Protein AF-A0A5C1W7T7-F1 (afdb_monomer)

Foldseek 3Di:
DDPVVVVQVVQVVVVVVVDAPVRCCVVPVVPDPFFDDDWDWDDDPNFIKTWTAGPPRKIWIQRNVVRGIDID

Mean predicted aligned error: 3.32 Å

Secondary structure (DSSP, 8-state):
--HHHHHHHHHHHHHHTT--HHHHHHHTGGG-TTB-S--EEEEETTEEEEEEEBGGG-EEEEETTTTEEEE-

pLDDT: mean 92.46, std 7.58, range [52.16, 97.88]

Structure (mmCIF, N/CA/C/O backbone):
data_AF-A0A5C1W7T7-F1
#
_entry.id   AF-A0A5C1W7T7-F1
#
loop_
_atom_site.group_PDB
_atom_site.id
_atom_site.type_symbol
_atom_site.label_atom_id
_atom_site.label_alt_id
_atom_site.label_comp_id
_atom_site.label_asym_id
_atom_site.label_entity_id
_atom_site.label_seq_id
_atom_site.pdbx_PDB_ins_code
_atom_site.Cartn_x
_atom_site.Cartn_y
_atom_site.Cartn_z
_atom_site.occupancy
_atom_site.B_iso_or_equiv
_atom_site.auth_seq_id
_atom_site.auth_comp_id
_atom_site.auth_asym_id
_atom_site.auth_atom_id
_atom_site.pdbx_PDB_model_num
ATOM 1 N N . MET A 1 1 ? -8.545 1.041 -19.754 1.00 52.16 1 MET A N 1
ATOM 2 C CA . MET A 1 1 ? -8.351 0.731 -18.325 1.00 52.16 1 MET A CA 1
ATOM 3 C C . MET A 1 1 ? -7.292 -0.357 -18.232 1.00 52.16 1 MET A C 1
ATOM 5 O O . MET A 1 1 ? -7.569 -1.499 -18.589 1.00 52.16 1 MET A O 1
ATOM 9 N N . GLY A 1 2 ? -6.055 0.004 -17.901 1.00 68.69 2 GLY A N 1
ATOM 10 C CA . GLY A 1 2 ? -4.961 -0.953 -17.733 1.00 68.69 2 GLY A CA 1
ATOM 11 C C . GLY A 1 2 ? -5.141 -1.807 -16.472 1.00 68.69 2 GLY A C 1
ATOM 12 O O . GLY A 1 2 ? -5.935 -1.477 -15.592 1.00 68.69 2 GLY A O 1
ATOM 13 N N . LYS A 1 3 ? -4.388 -2.911 -16.354 1.00 71.88 3 LYS A N 1
ATOM 14 C CA . LYS A 1 3 ? -4.390 -3.750 -15.136 1.00 71.88 3 LYS A CA 1
ATOM 15 C C . LYS A 1 3 ? -4.012 -2.943 -13.885 1.00 71.88 3 LYS A C 1
ATOM 17 O O . LYS A 1 3 ? -4.541 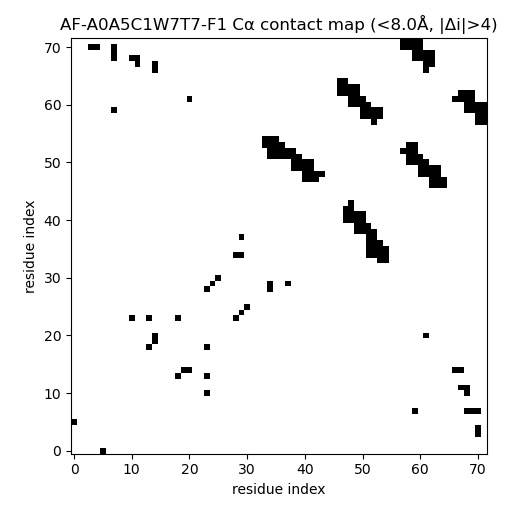-3.210 -12.809 1.00 71.88 3 LYS A O 1
ATOM 22 N N . THR A 1 4 ? -3.154 -1.939 -14.041 1.00 76.94 4 THR A N 1
ATOM 23 C CA . THR A 1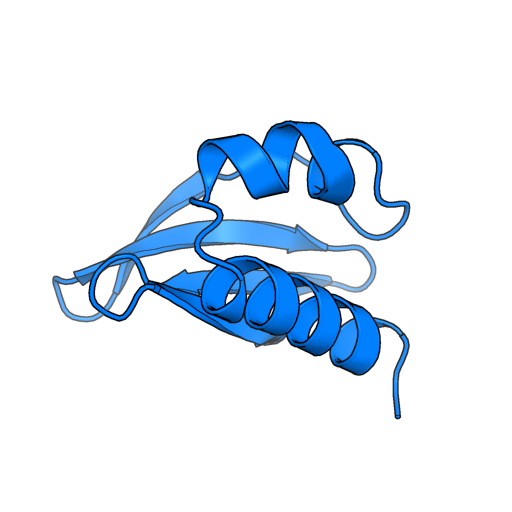 4 ? -2.676 -1.087 -12.951 1.00 76.94 4 THR A CA 1
ATOM 24 C C . THR A 1 4 ? -3.703 -0.047 -12.494 1.00 76.94 4 THR A C 1
ATOM 26 O O . THR A 1 4 ? -3.821 0.196 -11.296 1.00 76.94 4 THR A O 1
ATOM 29 N N . ASP A 1 5 ? -4.535 0.471 -13.407 1.00 78.38 5 ASP A N 1
ATOM 30 C CA . ASP A 1 5 ? -5.658 1.358 -13.056 1.00 78.38 5 ASP A CA 1
ATOM 31 C C . ASP A 1 5 ? -6.645 0.648 -12.117 1.00 78.38 5 ASP A C 1
ATOM 33 O O . ASP A 1 5 ? -7.181 1.244 -11.182 1.00 78.38 5 ASP A O 1
ATOM 37 N N . ASN A 1 6 ? -6.872 -0.653 -12.343 1.00 89.00 6 ASN A N 1
ATOM 38 C CA . ASN A 1 6 ? -7.745 -1.452 -11.487 1.00 89.00 6 ASN A CA 1
ATOM 39 C C . ASN A 1 6 ? -7.124 -1.699 -10.102 1.00 89.00 6 ASN A C 1
ATOM 41 O O . ASN A 1 6 ? -7.841 -1.660 -9.106 1.00 89.00 6 ASN A O 1
ATOM 45 N N . LEU A 1 7 ? -5.802 -1.902 -10.039 1.00 92.69 7 LEU A N 1
ATOM 46 C CA . LEU A 1 7 ? -5.065 -2.064 -8.783 1.00 92.69 7 LEU A CA 1
ATOM 47 C C . LEU A 1 7 ? -5.181 -0.809 -7.907 1.00 92.69 7 LEU A C 1
ATOM 49 O O . LEU A 1 7 ? -5.616 -0.908 -6.763 1.00 92.69 7 LEU A O 1
ATOM 53 N N . VAL A 1 8 ? -4.867 0.374 -8.453 1.00 95.00 8 VAL A N 1
ATOM 54 C CA . VAL A 1 8 ? -4.960 1.636 -7.693 1.00 95.00 8 VAL A CA 1
ATOM 55 C C . VAL A 1 8 ? -6.378 1.930 -7.253 1.00 95.00 8 VAL A C 1
ATOM 57 O O . VAL A 1 8 ? -6.583 2.316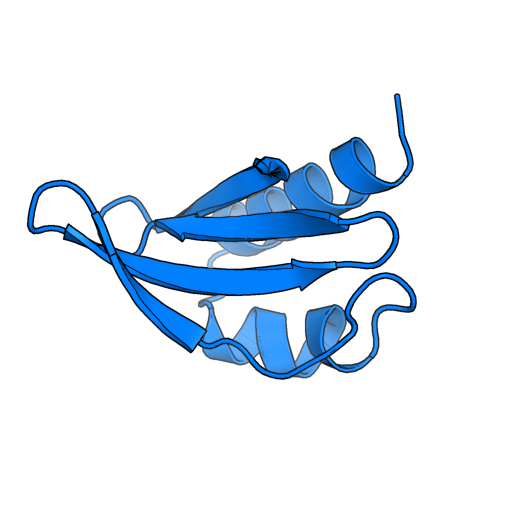 -6.103 1.00 95.00 8 VAL A O 1
ATOM 60 N N . ARG A 1 9 ? -7.361 1.740 -8.139 1.00 95.38 9 ARG A N 1
ATOM 61 C CA . ARG A 1 9 ? -8.764 1.931 -7.771 1.00 95.38 9 ARG A CA 1
ATOM 62 C C . ARG A 1 9 ? -9.138 1.029 -6.599 1.00 95.38 9 ARG A C 1
ATOM 64 O O . ARG A 1 9 ? -9.616 1.536 -5.598 1.00 95.38 9 ARG A O 1
ATOM 71 N N . LYS A 1 10 ? -8.836 -0.272 -6.679 1.00 96.31 10 LYS A N 1
ATOM 72 C CA . LYS A 1 10 ? -9.188 -1.223 -5.620 1.00 96.31 10 LYS A CA 1
ATOM 73 C C . LYS A 1 10 ? -8.536 -0.875 -4.280 1.00 96.31 10 LYS A C 1
ATOM 75 O O . LYS A 1 10 ? -9.194 -0.972 -3.251 1.00 96.31 10 LYS A O 1
ATOM 80 N N . CYS A 1 11 ? -7.272 -0.453 -4.285 1.00 97.12 11 CYS A N 1
ATOM 81 C CA . CYS A 1 11 ? -6.595 -0.009 -3.069 1.00 97.12 11 CYS A CA 1
ATOM 82 C C . CYS A 1 11 ? -7.230 1.260 -2.483 1.00 97.12 11 CYS A C 1
ATOM 84 O O . CYS A 1 11 ? -7.413 1.336 -1.274 1.00 97.12 11 CYS A O 1
ATOM 86 N N . ASN A 1 12 ? -7.605 2.230 -3.321 1.00 97.50 12 ASN A N 1
ATOM 87 C CA . ASN A 1 12 ? -8.284 3.443 -2.860 1.00 97.50 12 ASN A CA 1
ATOM 88 C C . ASN A 1 12 ? -9.713 3.171 -2.365 1.00 97.50 12 ASN A C 1
ATOM 90 O O . ASN A 1 12 ? -10.126 3.800 -1.398 1.00 97.50 12 ASN A O 1
ATOM 94 N N . ASP A 1 13 ? -10.434 2.213 -2.956 1.00 97.81 13 ASP A N 1
ATOM 95 C CA . ASP A 1 13 ? -11.734 1.764 -2.439 1.00 97.81 13 ASP A CA 1
ATOM 96 C C . ASP A 1 13 ? -11.574 1.187 -1.019 1.00 97.81 13 ASP A C 1
ATOM 98 O O . ASP A 1 13 ? -12.321 1.543 -0.118 1.00 97.81 13 ASP A O 1
ATOM 102 N N . MET A 1 14 ? -10.538 0.370 -0.780 1.00 97.62 14 MET A N 1
ATOM 103 C CA . MET A 1 14 ? -10.250 -0.175 0.556 1.00 97.62 14 MET A CA 1
ATOM 104 C C . MET A 1 14 ? -9.881 0.914 1.574 1.00 97.62 14 MET A C 1
ATOM 106 O O . MET A 1 14 ? -10.278 0.813 2.732 1.00 97.62 14 MET A O 1
ATOM 110 N N . ILE A 1 15 ? -9.159 1.963 1.161 1.00 97.38 15 ILE A N 1
ATOM 111 C CA . ILE A 1 15 ? -8.941 3.128 2.031 1.00 97.38 15 ILE A CA 1
ATOM 112 C C . ILE A 1 15 ? -10.274 3.810 2.361 1.00 97.38 15 ILE A C 1
ATOM 114 O O . ILE A 1 15 ? -10.510 4.162 3.515 1.00 97.38 15 ILE A O 1
ATOM 118 N N . ALA A 1 16 ? -11.138 4.020 1.364 1.00 97.00 16 ALA A N 1
ATOM 119 C CA . ALA A 1 16 ? -12.439 4.652 1.572 1.00 97.00 16 ALA A CA 1
ATOM 120 C C . ALA A 1 16 ? -13.335 3.830 2.519 1.00 97.00 16 ALA A C 1
ATOM 122 O O . ALA A 1 16 ? -14.100 4.410 3.287 1.00 97.00 16 ALA A O 1
ATOM 123 N N . ASP A 1 17 ? -13.165 2.504 2.529 1.00 97.00 17 ASP A N 1
ATOM 124 C CA . ASP A 1 17 ? -13.787 1.573 3.479 1.00 97.00 17 ASP A CA 1
ATOM 125 C C . ASP A 1 17 ? -13.143 1.605 4.888 1.00 97.00 17 ASP A C 1
ATOM 127 O O . ASP A 1 17 ? -13.568 0.881 5.790 1.00 97.00 17 ASP A O 1
ATOM 131 N N . GLY A 1 18 ? -12.124 2.444 5.103 1.00 96.62 18 GLY A N 1
ATOM 132 C CA . GLY A 1 18 ? -11.470 2.667 6.394 1.00 96.62 18 GLY A CA 1
ATOM 133 C C . GLY A 1 18 ? -10.295 1.736 6.697 1.00 96.62 18 GLY A C 1
ATOM 134 O O . GLY A 1 18 ? -9.812 1.731 7.830 1.00 96.62 18 GLY A O 1
ATOM 135 N N . LEU A 1 19 ? -9.824 0.945 5.727 1.00 97.50 19 LEU A N 1
ATOM 136 C CA . LEU A 1 19 ? -8.648 0.098 5.925 1.00 97.50 19 LEU A CA 1
ATOM 137 C C . LEU A 1 19 ? -7.378 0.949 5.873 1.00 97.50 19 LEU A C 1
ATOM 139 O O . LEU A 1 19 ? -7.251 1.855 5.054 1.00 97.50 19 LEU A O 1
ATOM 143 N N . ASP A 1 20 ? -6.406 0.619 6.718 1.00 95.81 20 ASP A N 1
ATOM 144 C CA . ASP A 1 20 ? -5.085 1.237 6.691 1.00 95.81 20 ASP A CA 1
ATOM 145 C C . ASP A 1 20 ? -4.122 0.508 5.738 1.00 95.81 20 ASP A C 1
ATOM 147 O O . ASP A 1 20 ? -4.396 -0.583 5.223 1.00 95.81 20 ASP A O 1
ATOM 151 N N . PHE A 1 21 ? -2.959 1.117 5.487 1.00 95.38 21 PHE A N 1
ATOM 152 C CA . PHE A 1 21 ? -1.950 0.524 4.611 1.00 95.38 21 PHE A CA 1
ATOM 153 C C . PHE A 1 21 ? -1.507 -0.884 5.063 1.00 95.38 21 PHE A C 1
ATOM 155 O O . PHE A 1 21 ? -1.522 -1.781 4.217 1.00 95.38 21 PHE A O 1
ATOM 162 N N . PRO A 1 22 ? -1.130 -1.132 6.338 1.00 96.81 22 PRO A N 1
ATOM 163 C CA . PRO A 1 22 ? -0.743 -2.472 6.784 1.00 96.81 22 PRO A CA 1
ATOM 164 C C . PRO A 1 22 ? -1.816 -3.536 6.520 1.00 96.81 22 PRO A C 1
ATOM 166 O O . PRO A 1 22 ? -1.492 -4.631 6.053 1.00 96.81 22 PRO A O 1
ATOM 169 N N . THR A 1 23 ? -3.092 -3.205 6.735 1.00 97.88 23 THR A N 1
ATOM 170 C CA . THR A 1 23 ? -4.213 -4.112 6.459 1.00 97.88 23 THR A CA 1
ATOM 171 C C . THR A 1 23 ? -4.353 -4.389 4.963 1.00 97.88 23 THR A C 1
ATOM 173 O O . THR A 1 23 ? -4.478 -5.545 4.558 1.00 97.88 23 THR A O 1
ATOM 176 N N . ILE A 1 24 ? -4.278 -3.357 4.115 1.00 97.81 24 ILE A N 1
ATOM 177 C CA . ILE A 1 24 ? -4.336 -3.507 2.649 1.00 97.81 24 ILE A CA 1
ATOM 178 C C . ILE A 1 24 ? -3.143 -4.325 2.133 1.00 97.81 24 ILE A C 1
ATOM 180 O O . ILE A 1 24 ? -3.292 -5.144 1.217 1.00 97.81 24 ILE A O 1
ATOM 184 N N . TRP A 1 25 ? -1.963 -4.135 2.727 1.00 97.31 25 TRP A N 1
ATOM 185 C CA . TRP A 1 25 ? -0.763 -4.883 2.381 1.00 97.31 25 TRP A CA 1
ATOM 186 C C . TRP A 1 25 ? -0.945 -6.383 2.612 1.00 97.31 25 TRP A C 1
ATOM 188 O O . TRP A 1 25 ? -0.785 -7.172 1.677 1.00 97.31 25 TRP A O 1
ATOM 198 N N . GLU A 1 26 ? -1.327 -6.769 3.828 1.00 97.69 26 GLU A N 1
ATOM 199 C CA . GLU A 1 26 ? -1.468 -8.176 4.209 1.00 97.69 26 GLU A CA 1
ATOM 200 C C . GLU A 1 26 ? -2.668 -8.859 3.535 1.00 97.69 26 GLU A C 1
ATOM 202 O O . GLU A 1 26 ? -2.567 -10.014 3.107 1.00 97.69 26 GLU A O 1
ATOM 207 N N . ALA A 1 27 ? -3.793 -8.154 3.386 1.00 96.38 27 ALA A N 1
ATOM 208 C CA . ALA A 1 27 ? -5.012 -8.723 2.816 1.00 96.38 27 ALA A CA 1
ATOM 209 C C . ALA A 1 27 ? -4.973 -8.844 1.284 1.00 96.38 27 ALA A C 1
ATOM 211 O O . ALA A 1 27 ? -5.582 -9.763 0.730 1.00 96.38 27 ALA A O 1
ATOM 212 N N . TYR A 1 28 ? -4.285 -7.927 0.592 1.00 96.12 28 TYR A N 1
ATOM 213 C CA . TYR A 1 28 ? -4.385 -7.803 -0.863 1.00 96.12 28 TYR A CA 1
ATOM 214 C C . TYR A 1 28 ? -3.031 -7.668 -1.571 1.00 96.12 28 TYR A C 1
ATOM 216 O O . TYR A 1 28 ? -2.691 -8.527 -2.388 1.00 96.12 28 TYR A O 1
ATOM 224 N N . LEU A 1 29 ? -2.238 -6.631 -1.275 1.00 96.62 29 LEU A N 1
ATOM 225 C CA . LEU A 1 29 ? -1.068 -6.286 -2.101 1.00 96.62 29 LEU A CA 1
ATOM 226 C C . LEU A 1 29 ? 0.037 -7.342 -2.069 1.00 96.62 29 LEU A C 1
ATOM 228 O O . LEU A 1 29 ? 0.554 -7.700 -3.125 1.00 96.62 29 LEU A O 1
ATOM 232 N N . ARG A 1 30 ? 0.371 -7.891 -0.896 1.00 95.88 30 ARG A N 1
ATOM 233 C CA . ARG A 1 30 ? 1.473 -8.856 -0.739 1.00 95.88 30 ARG A CA 1
ATOM 234 C C . ARG A 1 30 ? 1.310 -10.106 -1.615 1.00 95.88 30 ARG A C 1
ATOM 236 O O . ARG A 1 30 ? 2.295 -10.750 -1.964 1.00 95.88 30 ARG A O 1
ATOM 243 N N . ARG A 1 31 ? 0.067 -10.470 -1.944 1.00 93.69 31 ARG A N 1
ATOM 244 C CA . ARG A 1 31 ? -0.284 -11.649 -2.758 1.00 93.69 31 ARG A CA 1
ATOM 245 C C . ARG A 1 31 ? -0.661 -11.284 -4.194 1.00 93.69 31 ARG A C 1
ATOM 247 O O . ARG A 1 31 ? -0.971 -12.170 -4.989 1.00 93.69 31 ARG A O 1
ATOM 254 N N . H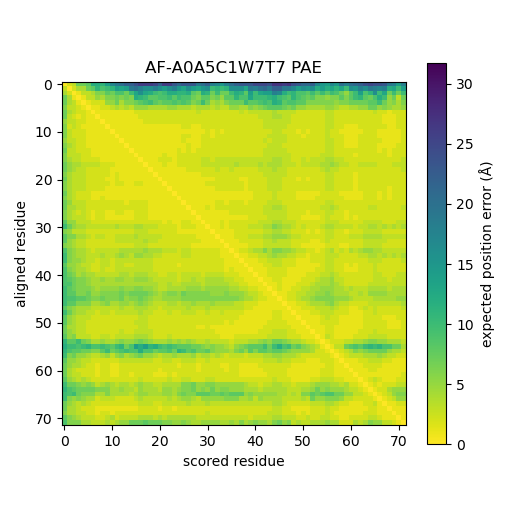IS A 1 32 ? -0.687 -9.997 -4.528 1.00 94.00 32 HIS A N 1
ATOM 255 C CA . HIS A 1 32 ? -1.132 -9.533 -5.829 1.00 94.00 32 HIS A CA 1
ATOM 256 C C . HIS A 1 32 ? -0.067 -9.810 -6.896 1.00 94.00 32 HIS A C 1
ATOM 258 O O . HIS A 1 32 ? 1.081 -9.402 -6.758 1.00 94.00 32 HIS A O 1
ATOM 264 N N . ALA A 1 33 ? -0.459 -10.434 -8.011 1.00 92.50 33 ALA A N 1
ATOM 265 C CA . ALA A 1 33 ? 0.468 -10.888 -9.056 1.00 92.50 33 ALA A CA 1
ATOM 266 C C . ALA A 1 33 ? 1.293 -9.770 -9.725 1.00 92.50 33 ALA A C 1
ATOM 268 O O . ALA A 1 33 ? 2.294 -10.045 -10.378 1.00 92.50 33 ALA A O 1
ATOM 269 N N . ALA A 1 34 ? 0.859 -8.513 -9.601 1.00 92.69 34 ALA A N 1
ATOM 270 C CA . ALA A 1 34 ? 1.607 -7.371 -10.116 1.00 92.69 34 ALA A CA 1
ATOM 271 C C . ALA A 1 34 ? 2.706 -6.874 -9.165 1.00 92.69 34 ALA A C 1
ATOM 273 O O . ALA A 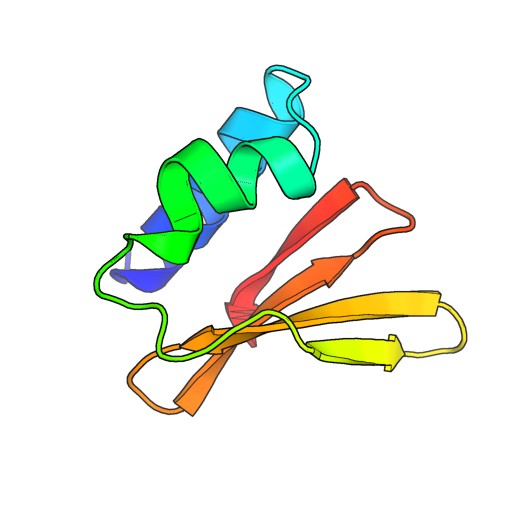1 34 ? 3.552 -6.124 -9.624 1.00 92.69 34 ALA A O 1
ATOM 274 N N . VAL A 1 35 ? 2.700 -7.237 -7.878 1.00 94.56 35 VAL A N 1
ATOM 275 C CA . VAL A 1 35 ? 3.670 -6.749 -6.884 1.00 94.56 35 VAL A CA 1
ATOM 276 C C . VAL A 1 35 ? 4.922 -7.624 -6.920 1.00 94.56 35 VAL A C 1
ATOM 278 O O . VAL A 1 35 ? 4.827 -8.845 -6.825 1.00 94.56 35 VAL A O 1
ATOM 281 N N . ILE A 1 36 ? 6.098 -7.005 -7.065 1.00 93.94 36 ILE A N 1
ATOM 282 C CA . ILE A 1 36 ? 7.377 -7.724 -7.244 1.00 93.94 36 ILE A CA 1
ATOM 283 C C . ILE A 1 36 ? 8.306 -7.652 -6.027 1.00 93.94 36 ILE A C 1
ATOM 285 O O . ILE A 1 36 ? 9.401 -8.208 -6.055 1.00 93.94 36 ILE A O 1
ATOM 289 N N . GLY A 1 37 ? 7.889 -6.984 -4.952 1.00 93.44 37 GLY A N 1
ATOM 290 C CA . GLY A 1 37 ? 8.707 -6.829 -3.756 1.00 93.44 37 GLY A CA 1
ATOM 291 C C . GLY A 1 37 ? 7.976 -6.138 -2.605 1.00 93.44 37 GLY A C 1
ATOM 292 O O . GLY A 1 37 ? 6.832 -5.710 -2.772 1.00 93.44 37 GLY A O 1
ATOM 293 N N . PRO A 1 38 ? 8.622 -6.051 -1.429 1.00 95.56 38 PRO A N 1
ATOM 294 C CA . PRO A 1 38 ? 8.068 -5.367 -0.267 1.00 95.56 38 PRO A CA 1
ATOM 295 C C . PRO A 1 38 ? 7.966 -3.848 -0.496 1.00 95.56 38 PRO A C 1
ATOM 297 O O . PRO A 1 38 ? 8.652 -3.312 -1.371 1.00 95.56 38 PRO A O 1
ATOM 300 N N . PRO A 1 39 ? 7.147 -3.139 0.301 1.00 96.69 39 PRO A N 1
ATOM 301 C CA . PRO A 1 39 ? 7.129 -1.683 0.301 1.00 96.69 39 PRO A CA 1
ATOM 302 C C . PRO A 1 39 ? 8.478 -1.119 0.762 1.00 96.69 39 PRO A C 1
ATOM 304 O O . PRO A 1 39 ? 9.095 -1.621 1.703 1.00 96.69 39 PRO A O 1
ATOM 307 N N . ILE A 1 40 ? 8.906 -0.041 0.115 1.00 96.19 40 ILE A N 1
ATOM 308 C CA . ILE A 1 40 ? 10.134 0.694 0.411 1.00 96.19 40 ILE A CA 1
ATOM 309 C C . ILE A 1 40 ? 9.734 2.054 0.980 1.00 96.19 40 ILE A C 1
ATOM 311 O O . ILE A 1 40 ? 8.983 2.794 0.346 1.00 96.19 40 ILE A O 1
ATOM 315 N N . GLN A 1 41 ? 10.220 2.378 2.177 1.00 95.50 41 GLN A N 1
ATOM 316 C CA . GLN A 1 41 ? 10.010 3.691 2.787 1.00 95.50 41 GLN A CA 1
ATOM 317 C C . GLN A 1 41 ? 10.886 4.747 2.117 1.00 95.50 41 GLN A C 1
ATOM 319 O O . GLN A 1 41 ? 12.061 4.507 1.837 1.00 95.50 41 GLN A O 1
ATOM 324 N N . GLY A 1 42 ? 10.318 5.928 1.898 1.00 94.31 42 GLY A N 1
ATOM 325 C CA . GLY A 1 42 ? 11.034 7.065 1.342 1.00 94.31 42 GLY A CA 1
ATOM 326 C C . GLY A 1 42 ? 10.358 8.389 1.665 1.00 94.31 42 GLY A C 1
ATOM 327 O O . GLY A 1 42 ? 9.375 8.444 2.403 1.00 94.31 42 GLY A O 1
ATOM 328 N N . TYR A 1 43 ? 10.899 9.451 1.077 1.00 93.81 43 TYR A N 1
ATOM 329 C CA . TYR A 1 43 ? 10.359 10.799 1.174 1.00 93.81 43 TYR A CA 1
ATOM 330 C C . TYR A 1 43 ? 10.203 11.402 -0.221 1.00 93.81 43 TYR A C 1
ATOM 332 O O . TYR A 1 43 ? 11.068 11.216 -1.079 1.00 93.81 43 TYR A O 1
ATOM 340 N N . ARG A 1 44 ? 9.126 12.160 -0.425 1.00 89.12 44 ARG A N 1
ATOM 341 C CA . ARG A 1 44 ? 8.918 13.028 -1.586 1.00 89.12 44 ARG A CA 1
ATOM 342 C C . ARG A 1 44 ? 8.472 14.389 -1.100 1.00 89.12 44 ARG A C 1
ATOM 344 O O . ARG A 1 44 ? 7.520 14.455 -0.340 1.00 89.12 44 ARG A O 1
ATOM 351 N N . ASP A 1 45 ? 9.146 15.448 -1.539 1.00 90.12 45 ASP A N 1
ATOM 352 C CA . ASP A 1 45 ? 8.805 16.825 -1.152 1.00 90.12 45 ASP A CA 1
ATOM 353 C C . ASP A 1 45 ? 8.644 16.982 0.373 1.00 90.12 45 ASP A C 1
ATOM 355 O O . ASP A 1 45 ? 7.780 17.699 0.864 1.00 90.12 45 ASP A O 1
ATOM 359 N N . ASN A 1 46 ? 9.504 16.281 1.125 1.00 90.25 46 ASN A N 1
ATOM 360 C CA . ASN A 1 46 ? 9.495 16.195 2.589 1.00 90.25 46 ASN A CA 1
ATOM 361 C C . ASN A 1 46 ? 8.297 15.440 3.215 1.00 90.25 46 ASN A C 1
ATOM 363 O O . ASN A 1 46 ? 8.152 15.431 4.435 1.00 90.25 46 ASN A O 1
ATOM 367 N N . GLU A 1 47 ? 7.477 14.754 2.416 1.00 91.25 47 GLU A N 1
ATOM 368 C CA . GLU A 1 47 ? 6.389 13.885 2.873 1.00 91.25 47 GLU A CA 1
ATOM 369 C C . GLU A 1 47 ? 6.784 12.398 2.841 1.00 91.25 47 GLU A C 1
ATOM 371 O O . GLU A 1 47 ? 7.388 11.942 1.864 1.00 91.25 47 GLU A O 1
ATOM 376 N N . PRO A 1 48 ? 6.440 11.608 3.876 1.00 93.75 48 PRO A N 1
ATOM 377 C CA . PRO A 1 48 ? 6.737 10.182 3.910 1.00 93.75 48 PRO A CA 1
ATOM 378 C C . PRO A 1 48 ? 5.846 9.394 2.942 1.00 93.75 48 PRO A C 1
ATOM 380 O O . PRO A 1 48 ? 4.612 9.440 3.010 1.00 93.75 48 PRO A O 1
ATOM 383 N N . ILE A 1 49 ? 6.475 8.589 2.091 1.00 96.50 49 ILE A N 1
ATOM 384 C CA . ILE A 1 49 ? 5.796 7.722 1.123 1.00 96.50 49 ILE A CA 1
ATOM 385 C C . ILE A 1 49 ? 6.210 6.262 1.297 1.00 96.50 49 ILE A C 1
ATOM 387 O O . ILE A 1 49 ? 7.302 5.954 1.784 1.00 96.50 49 ILE A O 1
ATOM 391 N N . LEU A 1 50 ? 5.338 5.358 0.851 1.00 96.88 50 LEU A N 1
ATOM 392 C CA . LEU A 1 50 ? 5.675 3.952 0.650 1.00 96.88 50 LEU A CA 1
ATOM 393 C C . LEU A 1 50 ? 5.604 3.620 -0.832 1.00 96.88 50 LEU A C 1
ATOM 395 O O . LEU A 1 50 ? 4.577 3.804 -1.481 1.00 96.88 50 LEU A O 1
ATOM 399 N N . THR A 1 51 ? 6.698 3.083 -1.340 1.00 96.69 51 THR A N 1
ATOM 400 C CA . THR A 1 51 ? 6.881 2.755 -2.746 1.00 96.69 51 THR A CA 1
ATOM 401 C C . THR A 1 51 ? 6.816 1.242 -2.907 1.00 96.69 51 THR A C 1
ATOM 403 O O . THR A 1 51 ? 7.625 0.522 -2.327 1.00 96.69 51 THR A O 1
ATOM 406 N N . ILE A 1 52 ? 5.852 0.739 -3.673 1.00 96.56 52 ILE A N 1
ATOM 407 C CA . ILE A 1 52 ? 5.646 -0.692 -3.915 1.00 96.56 52 ILE A CA 1
ATOM 408 C C . ILE A 1 52 ? 6.001 -0.992 -5.374 1.00 96.56 52 ILE A C 1
ATOM 410 O O . I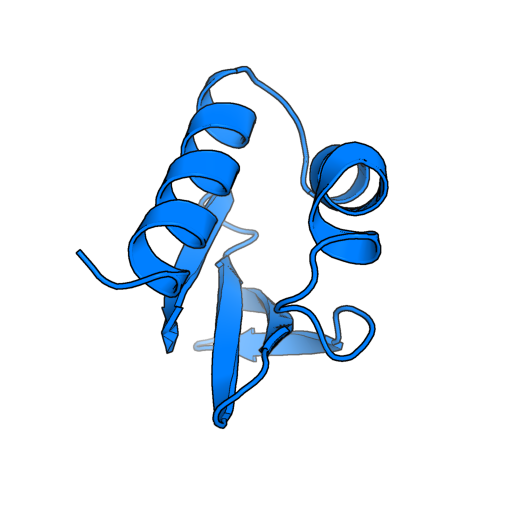LE A 1 52 ? 5.306 -0.527 -6.285 1.00 96.56 52 ILE A O 1
ATOM 414 N N . PRO A 1 53 ? 7.067 -1.766 -5.625 1.00 95.06 53 PRO A N 1
ATOM 415 C CA . PRO A 1 53 ? 7.488 -2.054 -6.983 1.00 95.06 53 PRO A CA 1
ATOM 416 C C . PRO A 1 53 ? 6.480 -2.992 -7.658 1.00 95.06 53 PRO A C 1
ATOM 418 O O . PRO A 1 53 ? 6.067 -4.007 -7.080 1.00 95.06 53 PRO A O 1
ATOM 421 N N . LEU A 1 54 ? 6.102 -2.664 -8.897 1.00 94.25 54 LEU A N 1
ATOM 422 C CA . LEU A 1 54 ? 5.218 -3.479 -9.723 1.00 94.25 54 LEU A CA 1
ATOM 423 C C . LEU A 1 54 ? 5.949 -4.094 -10.923 1.00 94.25 54 LEU A C 1
ATOM 425 O O . LEU A 1 54 ? 7.005 -3.639 -11.369 1.00 94.25 54 LEU A O 1
ATOM 429 N N . PHE A 1 55 ? 5.342 -5.127 -11.500 1.00 88.81 55 PHE A N 1
ATOM 430 C CA . PHE A 1 55 ? 5.733 -5.666 -12.797 1.00 88.81 55 PHE A CA 1
ATOM 431 C C . PHE A 1 55 ? 5.623 -4.567 -13.874 1.00 88.81 55 PHE A C 1
ATOM 433 O O . PHE A 1 55 ? 4.755 -3.700 -13.794 1.00 88.81 55 PHE A O 1
ATOM 440 N N . TYR A 1 56 ? 6.476 -4.615 -14.904 1.00 80.50 56 TYR A N 1
ATOM 441 C CA . TYR A 1 56 ? 6.549 -3.622 -15.997 1.00 80.50 56 TYR A CA 1
ATOM 442 C C . TYR A 1 56 ? 7.124 -2.240 -15.638 1.00 80.50 56 TYR A C 1
ATOM 444 O O . TYR A 1 56 ? 6.825 -1.267 -16.324 1.00 80.50 56 TYR A O 1
ATOM 452 N N . ARG A 1 57 ? 8.001 -2.154 -14.625 1.00 80.94 57 ARG A N 1
ATOM 453 C CA . ARG A 1 57 ? 8.693 -0.908 -14.216 1.00 80.94 57 ARG A CA 1
ATOM 454 C C . ARG A 1 57 ? 7.757 0.207 -13.733 1.00 80.94 57 ARG A C 1
ATOM 456 O O . ARG A 1 57 ? 8.171 1.358 -13.688 1.00 80.94 57 ARG A O 1
ATOM 463 N N . GLN A 1 58 ? 6.526 -0.143 -13.381 1.00 91.06 58 GLN A N 1
ATOM 464 C CA . GLN A 1 58 ? 5.604 0.763 -12.713 1.00 91.06 58 GLN A CA 1
ATOM 465 C C . GLN A 1 58 ? 5.769 0.648 -11.207 1.00 91.06 58 GLN A C 1
ATOM 467 O O . GLN A 1 58 ? 6.269 -0.352 -10.680 1.00 91.06 58 GLN A O 1
ATOM 472 N N . THR A 1 59 ? 5.295 1.668 -10.521 1.00 93.62 59 THR A N 1
ATOM 473 C CA . THR A 1 59 ? 5.404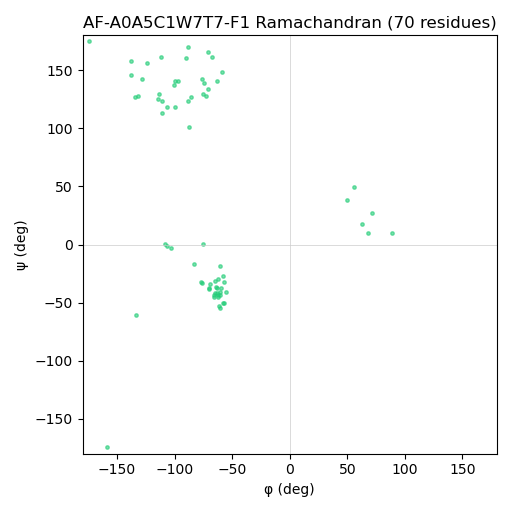 1.785 -9.085 1.00 93.62 59 THR A CA 1
ATOM 474 C C . THR A 1 59 ? 4.065 2.209 -8.517 1.00 93.62 59 THR A C 1
ATOM 476 O O . THR A 1 59 ? 3.468 3.188 -8.951 1.00 93.62 59 THR A O 1
ATOM 479 N N . LEU A 1 60 ? 3.573 1.454 -7.542 1.00 96.12 60 LEU A N 1
ATOM 480 C CA . LEU A 1 60 ? 2.432 1.865 -6.742 1.00 96.12 60 LEU A CA 1
ATOM 481 C C . LEU A 1 60 ? 2.966 2.671 -5.564 1.00 96.12 60 LEU A C 1
ATOM 483 O O . LEU A 1 60 ? 3.785 2.167 -4.802 1.00 96.12 60 LEU A O 1
ATOM 487 N N . VAL A 1 61 ? 2.508 3.904 -5.401 1.00 96.62 61 VAL A N 1
ATOM 488 C CA . VAL A 1 61 ? 2.945 4.780 -4.311 1.00 96.62 61 VAL A CA 1
ATOM 489 C C . VAL A 1 61 ? 1.780 5.028 -3.371 1.00 96.62 61 VAL A C 1
ATOM 491 O O . VAL A 1 61 ? 0.695 5.405 -3.811 1.00 96.62 61 VAL A O 1
ATOM 494 N N . PHE A 1 62 ? 2.006 4.821 -2.077 1.00 97.38 62 PHE A N 1
ATOM 495 C CA . PHE A 1 62 ? 1.103 5.232 -1.011 1.00 97.38 62 PHE A CA 1
ATOM 496 C C . PHE A 1 62 ? 1.601 6.541 -0.391 1.00 97.38 62 PHE A C 1
ATOM 498 O O . PHE A 1 62 ? 2.700 6.604 0.165 1.00 97.38 62 PHE A O 1
ATOM 505 N N . LEU A 1 63 ? 0.777 7.580 -0.502 1.00 94.56 63 LEU A N 1
ATOM 506 C CA . LEU A 1 63 ? 0.999 8.902 0.074 1.00 94.56 63 LEU A CA 1
ATOM 507 C C . LEU A 1 63 ? 0.448 8.907 1.503 1.00 94.56 63 LEU A C 1
ATOM 509 O O . LEU A 1 63 ? -0.765 9.008 1.695 1.00 94.56 63 LEU A O 1
ATOM 513 N N . SER A 1 64 ? 1.325 8.771 2.501 1.00 89.12 64 SER A N 1
ATOM 514 C CA . SER A 1 64 ? 0.913 8.553 3.899 1.00 89.12 64 SER A CA 1
ATOM 515 C C . SER A 1 64 ? 0.152 9.740 4.493 1.00 89.12 64 SER A C 1
ATOM 517 O O . SER A 1 64 ? -0.727 9.551 5.325 1.00 89.12 64 SER A O 1
ATOM 519 N N . THR A 1 65 ? 0.471 10.954 4.045 1.00 88.25 65 THR A N 1
ATOM 520 C CA . THR A 1 65 ? -0.163 12.217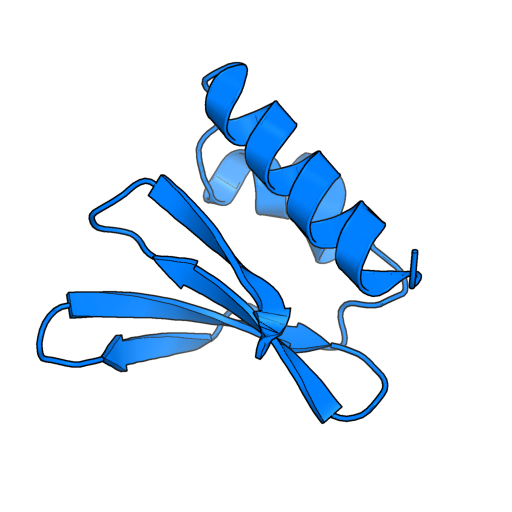 4.454 1.00 88.25 65 THR A CA 1
ATOM 521 C C . THR A 1 65 ? -1.641 12.276 4.080 1.00 88.25 65 THR A C 1
ATOM 523 O O . THR A 1 65 ? -2.469 12.689 4.886 1.00 88.25 65 THR A O 1
ATOM 526 N N . ASN A 1 66 ? -1.974 11.803 2.878 1.00 86.88 66 ASN A N 1
ATOM 527 C CA . ASN A 1 66 ? -3.319 11.898 2.310 1.00 86.88 66 ASN A CA 1
ATOM 528 C C . ASN A 1 66 ? -4.063 10.556 2.292 1.00 86.88 66 ASN A C 1
ATOM 530 O O . ASN A 1 66 ? -5.192 10.496 1.812 1.00 86.88 66 ASN A O 1
ATOM 534 N N . GLY A 1 67 ? -3.419 9.480 2.756 1.00 91.88 67 GLY A N 1
ATOM 535 C CA . GLY A 1 67 ? -3.968 8.129 2.751 1.00 91.88 67 GLY A CA 1
ATOM 536 C C . GLY A 1 67 ? -4.394 7.682 1.355 1.00 91.88 67 GLY A C 1
ATOM 537 O O . GLY A 1 67 ? -5.518 7.250 1.172 1.00 91.88 67 GLY A O 1
ATOM 538 N N . ARG A 1 68 ? -3.556 7.825 0.326 1.00 94.81 68 ARG A N 1
ATOM 539 C CA . ARG A 1 68 ? -3.986 7.535 -1.054 1.00 94.81 68 ARG A CA 1
ATOM 540 C C . ARG A 1 68 ? -2.936 6.785 -1.852 1.00 94.81 68 ARG A C 1
ATOM 542 O O . ARG A 1 68 ? -1.746 7.049 -1.719 1.00 94.81 68 ARG A O 1
ATOM 549 N N . PHE A 1 69 ? -3.398 5.907 -2.737 1.00 96.38 69 PHE A N 1
ATOM 550 C CA . PHE A 1 69 ? -2.577 5.208 -3.717 1.00 96.38 69 PHE A CA 1
ATOM 551 C C . PHE A 1 69 ? -2.593 5.879 -5.096 1.00 96.38 69 PHE A C 1
ATOM 553 O O . PHE A 1 69 ? -3.653 6.296 -5.581 1.00 96.38 69 PHE A O 1
ATOM 560 N N . VAL A 1 70 ? -1.430 5.913 -5.754 1.00 94.94 70 VAL A N 1
ATOM 561 C CA . VAL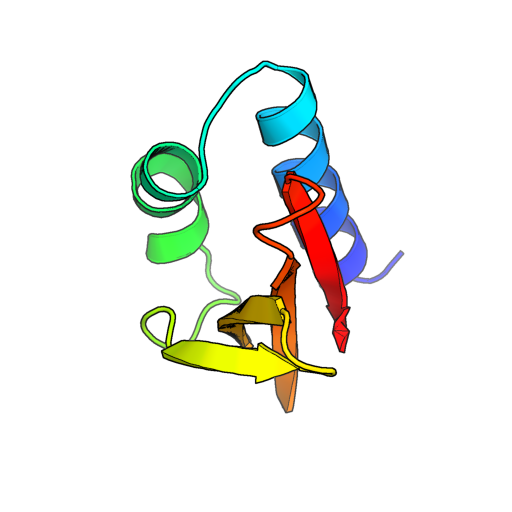 A 1 70 ? -1.224 6.387 -7.138 1.00 94.94 70 VAL A CA 1
ATOM 562 C C . VAL A 1 70 ? -0.264 5.464 -7.908 1.00 94.94 70 VAL A C 1
ATOM 564 O O . VAL A 1 70 ? 0.506 4.738 -7.282 1.00 94.94 70 VAL A O 1
ATOM 567 N N . ILE A 1 71 ? -0.323 5.468 -9.249 1.00 93.12 71 ILE A N 1
ATOM 568 C CA . ILE A 1 71 ? 0.677 4.806 -10.115 1.00 93.12 71 ILE A CA 1
ATOM 569 C C . ILE A 1 71 ? 1.670 5.827 -10.653 1.00 93.12 71 ILE A C 1
ATOM 571 O O . ILE A 1 71 ? 1.264 6.910 -11.076 1.00 93.12 71 ILE A O 1
ATOM 575 N N . GLU A 1 72 ? 2.933 5.409 -10.703 1.00 89.19 72 GLU A N 1
ATOM 576 C CA . GLU A 1 72 ? 4.062 6.094 -11.338 1.00 89.19 72 GLU A CA 1
ATOM 577 C C . GLU A 1 72 ? 4.852 5.176 -12.268 1.00 89.19 72 GLU A C 1
ATOM 579 O O . GLU A 1 72 ? 4.902 3.948 -12.006 1.00 89.19 72 GLU A O 1
#

Sequence (72 aa):
MGKTDNLVRKCNDMIADGLDFPTIWEAYLRRHAAVIGPPIQGYRDNEPILTIPLFYRQTLVFLSTNGRFVIE

Radius of gyration: 11.28 Å; Cα contacts (8 Å, |Δi|>4): 103; chains: 1; bounding box: 25×28×25 Å

Solvent-accessible surface area (backbone atoms only — not comparable to full-atom values): 4197 Å² total; per-residue (Å²): 134,56,78,62,57,54,50,35,50,53,54,40,52,43,36,75,73,68,48,53,69,73,57,46,35,74,76,45,48,78,77,33,90,52,49,74,57,71,73,38,82,50,71,55,99,89,39,58,31,37,40,28,44,30,62,90,85,32,32,42,35,38,38,62,89,77,67,42,55,45,81,86

Nearest PDB structures (foldseek):
  7mgm-assembly1_C  TM=6.456E-01  e=2.350E+00  Saccharomyces cerevisiae
  3due-assembly1_A  TM=5.351E-01  e=9.189E+00  Phocaeicola vulgatus ATCC 8482
  5yh2-assembly1_C  TM=4.737E-01  e=8.162E+00  Danio rerio